Protein AF-A0A1R1Y1H6-F1 (afdb_monomer)

Radius of gyration: 22.5 Å; Cα contacts (8 Å, |Δi|>4): 89; chains: 1; bounding box: 41×52×64 Å

Secondary structure (DSSP, 8-state):
---TTHHHHHHHHHHHHHHHHHHHHHHHT--PEEEE--PPP------PPP--S-------GGGTTS--PPPHHHHHHHHHHHHHHHHHHH-HHHHHSS-S----EEEE--GGG-SSGGGS---SHHHHHHHHS--STTS---

Organism: NCBI:txid133412

Sequence (142 aa):
MYSPNSKSSQDRDIDTIVDRLLAVVSTLNCKPFIRYYSPPKFEIKTKKQQSKDKKPTVENEFTKHIPTTPSIAEKIAKAFNEKYSKYCISNPEFMNSASETNDDIILFLDRSADMISPLIHEFTYQAMVNDLLDLEQGKKYK

Mean predicted aligned error: 11.22 Å

Solvent-accessible surface area (backbone atoms only — not comparable to full-atom values): 9219 Å² total; per-residue (Å²): 142,80,62,94,58,52,65,66,49,50,55,51,51,45,53,54,52,37,55,53,52,49,53,51,38,62,72,69,62,58,66,54,48,83,43,54,57,73,78,83,78,84,75,81,78,73,85,73,79,90,71,87,90,71,92,75,89,68,79,53,77,78,60,74,75,56,79,88,66,79,46,70,18,45,52,47,47,50,55,33,50,56,53,49,52,50,50,51,71,76,35,58,66,68,68,71,69,43,64,97,80,65,78,46,70,44,76,31,69,56,69,85,82,58,75,56,74,87,72,56,91,48,90,48,70,71,53,35,48,66,71,77,39,74,55,57,92,83,74,41,80,131

Foldseek 3Di:
DDDVCPVVVLVVVLLVVLVVVLVVCVVVLADADEAEDDDDDDDPPDDDDDDPDDPDPPPPPVVVPRPPDGDPLVVSSVSNVVVNVVVCVVCVVSVVPHDPPRHHHDYRYDCVVDPDVVPDCDPDPVSVCVVVAPDDVNDDGD

Structure (mmCIF, N/CA/C/O backbone):
data_AF-A0A1R1Y1H6-F1
#
_entry.id   AF-A0A1R1Y1H6-F1
#
loop_
_atom_site.group_PDB
_atom_site.id
_atom_site.type_symbol
_atom_site.label_atom_id
_atom_site.label_alt_id
_atom_site.label_comp_id
_atom_site.label_asym_id
_atom_site.label_entity_id
_atom_site.label_seq_id
_atom_site.pdbx_PDB_ins_code
_atom_site.Cartn_x
_atom_site.Cartn_y
_atom_site.Cartn_z
_atom_site.occupancy
_atom_site.B_iso_or_equiv
_atom_site.auth_seq_id
_atom_site.auth_comp_id
_atom_site.auth_asym_id
_atom_site.auth_atom_id
_atom_site.pdbx_PDB_model_num
ATOM 1 N N . MET A 1 1 ? -1.161 24.937 -13.755 1.00 43.44 1 MET A N 1
ATOM 2 C CA . MET A 1 1 ? -0.673 23.800 -12.937 1.00 43.44 1 MET A CA 1
ATOM 3 C C . MET A 1 1 ? -1.256 23.736 -11.515 1.00 43.44 1 MET A C 1
ATOM 5 O O . MET A 1 1 ? -0.858 22.863 -10.762 1.00 43.44 1 MET A O 1
ATOM 9 N N . TYR A 1 2 ? -2.270 24.539 -11.161 1.00 52.88 2 TYR A N 1
ATOM 10 C CA . TYR A 1 2 ? -3.099 24.312 -9.968 1.00 52.88 2 TYR A CA 1
ATOM 11 C C . TYR A 1 2 ? -4.565 24.261 -10.402 1.00 52.88 2 TYR A C 1
ATOM 13 O O . TYR A 1 2 ? -5.140 25.287 -10.752 1.00 52.88 2 TYR A O 1
ATOM 21 N N . SER A 1 3 ? -5.139 23.057 -10.457 1.00 72.94 3 SER A N 1
ATOM 22 C CA . SER A 1 3 ? -6.587 22.888 -10.601 1.00 72.94 3 SER A CA 1
ATOM 23 C C . SER A 1 3 ? -7.222 23.005 -9.212 1.00 72.94 3 SER A C 1
ATOM 25 O O . SER A 1 3 ? -6.710 22.375 -8.283 1.00 72.94 3 SER A O 1
ATOM 27 N N . PRO A 1 4 ? -8.316 23.767 -9.038 1.00 77.81 4 PRO A N 1
ATOM 28 C CA . PRO A 1 4 ? -8.968 23.945 -7.737 1.00 77.81 4 PRO A CA 1
ATOM 29 C C . PRO A 1 4 ? -9.473 22.625 -7.128 1.00 77.81 4 PRO A C 1
ATOM 31 O O . PRO A 1 4 ? -9.597 22.520 -5.912 1.00 77.81 4 PRO A O 1
ATOM 34 N N . ASN A 1 5 ? -9.678 21.594 -7.956 1.00 80.81 5 ASN A N 1
ATOM 35 C CA . ASN A 1 5 ? -10.160 20.273 -7.543 1.00 80.81 5 ASN A CA 1
ATOM 36 C C . ASN A 1 5 ? -9.039 19.239 -7.323 1.00 80.81 5 ASN A C 1
ATOM 38 O O . ASN A 1 5 ? -9.318 18.051 -7.185 1.00 80.81 5 ASN A O 1
ATOM 42 N N . SER A 1 6 ? -7.766 19.644 -7.310 1.00 78.62 6 SER A N 1
ATOM 43 C CA . SER A 1 6 ? -6.656 18.690 -7.160 1.00 78.62 6 SER A CA 1
ATOM 44 C C . SER A 1 6 ? -6.699 17.942 -5.825 1.00 78.62 6 SER A C 1
ATOM 46 O O . SER A 1 6 ? -6.489 16.734 -5.801 1.00 78.62 6 SER A O 1
ATOM 48 N N . LYS A 1 7 ? -7.039 18.633 -4.730 1.00 79.06 7 LYS A N 1
ATOM 49 C CA . LYS A 1 7 ? -7.125 18.034 -3.388 1.00 79.06 7 LYS A CA 1
ATOM 50 C C . LYS A 1 7 ? -8.267 17.024 -3.277 1.00 79.06 7 LYS A C 1
ATOM 52 O O . LYS A 1 7 ? -8.042 15.904 -2.845 1.00 79.06 7 LYS A O 1
ATOM 57 N N . SER A 1 8 ? -9.460 17.386 -3.751 1.00 84.25 8 SER A N 1
ATOM 58 C CA . SER A 1 8 ? -10.617 16.482 -3.725 1.00 84.25 8 SER A CA 1
ATOM 59 C C . SER A 1 8 ? -10.438 15.273 -4.643 1.00 84.25 8 SER A C 1
ATOM 61 O O . SER A 1 8 ? -10.968 14.201 -4.363 1.00 84.25 8 SER A O 1
ATOM 63 N N . SER A 1 9 ? -9.684 15.411 -5.738 1.00 87.31 9 SER A N 1
ATOM 64 C CA . SER A 1 9 ? -9.286 14.258 -6.547 1.00 87.31 9 SER A CA 1
ATOM 65 C C . SER A 1 9 ? -8.352 13.333 -5.774 1.00 87.31 9 SER A C 1
ATOM 67 O O . SER A 1 9 ? -8.643 12.148 -5.679 1.00 87.31 9 SER A O 1
ATOM 69 N N . GLN A 1 10 ? -7.301 13.884 -5.160 1.00 86.62 10 GLN A N 1
ATOM 70 C CA . GLN A 1 10 ? -6.339 13.103 -4.381 1.00 86.62 10 GLN A CA 1
ATOM 71 C C . GLN A 1 10 ? -6.999 12.338 -3.233 1.00 86.62 10 GLN A C 1
ATOM 73 O O . GLN A 1 10 ? -6.684 11.171 -3.033 1.00 86.62 10 GLN A O 1
ATOM 78 N N . ASP A 1 11 ? -7.927 12.961 -2.506 1.00 90.12 11 ASP A N 1
ATOM 79 C CA . ASP A 1 11 ? -8.618 12.295 -1.399 1.00 90.12 11 ASP A CA 1
ATOM 80 C C . ASP A 1 11 ? -9.462 11.101 -1.898 1.00 90.12 11 ASP A C 1
ATOM 82 O O . ASP A 1 11 ? -9.418 10.025 -1.304 1.00 90.12 11 ASP A O 1
ATOM 86 N N . ARG A 1 12 ? -10.134 11.229 -3.055 1.00 92.69 12 ARG A N 1
ATOM 87 C CA . ARG A 1 12 ? -10.862 10.112 -3.696 1.00 92.69 12 ARG A CA 1
ATOM 88 C C . ARG A 1 12 ? -9.936 8.995 -4.180 1.00 92.69 12 ARG A C 1
ATOM 90 O O . ARG A 1 12 ? -10.280 7.815 -4.080 1.00 92.69 12 ARG A O 1
ATOM 97 N N . ASP A 1 13 ? -8.773 9.360 -4.710 1.00 94.31 13 ASP A N 1
ATOM 98 C CA . ASP A 1 13 ? -7.768 8.394 -5.153 1.00 94.31 13 ASP A CA 1
ATOM 99 C C . ASP A 1 13 ? -7.225 7.604 -3.953 1.00 94.31 13 ASP A C 1
ATOM 101 O O . ASP A 1 13 ? -7.132 6.377 -4.013 1.00 94.31 13 ASP A O 1
ATOM 105 N N . ILE A 1 14 ? -6.950 8.288 -2.835 1.00 95.31 14 ILE A N 1
ATOM 106 C CA . ILE A 1 14 ? -6.554 7.664 -1.565 1.00 95.31 14 ILE A CA 1
ATOM 107 C C . ILE A 1 14 ? -7.629 6.683 -1.101 1.00 95.31 14 ILE A C 1
ATOM 109 O O . ILE A 1 14 ? -7.305 5.532 -0.814 1.00 95.31 14 ILE A O 1
ATOM 113 N N . ASP A 1 15 ? -8.899 7.090 -1.083 1.00 96.06 15 ASP A N 1
ATOM 114 C CA . ASP A 1 15 ? -9.996 6.214 -0.665 1.00 96.06 15 ASP A CA 1
ATOM 115 C C . ASP A 1 15 ? -10.079 4.938 -1.508 1.00 96.06 15 ASP A C 1
ATOM 117 O O . ASP A 1 15 ? -10.223 3.846 -0.952 1.00 96.06 15 ASP A O 1
ATOM 121 N N . THR A 1 16 ? -9.925 5.075 -2.827 1.00 96.94 16 THR A N 1
ATOM 122 C CA . THR A 1 16 ? -9.953 3.953 -3.776 1.00 96.94 16 THR A CA 1
ATOM 123 C C . THR A 1 16 ? -8.767 3.010 -3.569 1.00 96.94 16 THR A C 1
ATOM 125 O O . THR A 1 16 ? -8.916 1.789 -3.643 1.00 96.94 16 THR A O 1
ATOM 128 N N . ILE A 1 17 ? -7.574 3.554 -3.306 1.00 96.88 17 ILE A N 1
ATOM 129 C CA . ILE A 1 17 ? -6.378 2.764 -2.982 1.00 96.88 17 ILE A CA 1
ATOM 130 C C . ILE A 1 17 ? -6.606 1.983 -1.688 1.00 96.88 17 ILE A C 1
ATOM 132 O O . ILE A 1 17 ? -6.324 0.787 -1.640 1.00 96.88 17 ILE A O 1
ATOM 136 N N . VAL A 1 18 ? -7.151 2.635 -0.660 1.00 97.69 18 VAL A N 1
ATOM 137 C CA . VAL A 1 18 ? -7.425 1.999 0.629 1.00 97.69 18 VAL A CA 1
ATOM 138 C C . VAL A 1 18 ? -8.415 0.844 0.482 1.00 97.69 18 VAL A C 1
ATOM 140 O O . VAL A 1 18 ? -8.170 -0.216 1.051 1.00 97.69 18 VAL A O 1
ATOM 143 N N . ASP A 1 19 ? -9.485 1.000 -0.303 1.00 97.44 19 ASP A N 1
ATOM 144 C CA . ASP A 1 19 ? -10.465 -0.077 -0.515 1.00 97.44 19 ASP A CA 1
ATOM 145 C C . ASP A 1 19 ? -9.830 -1.306 -1.182 1.00 97.44 19 ASP A C 1
ATOM 147 O O . ASP A 1 19 ? -10.108 -2.445 -0.802 1.00 97.44 19 ASP A O 1
ATOM 151 N N . ARG A 1 20 ? -8.911 -1.089 -2.131 1.00 97.50 20 ARG A N 1
ATOM 152 C CA . ARG A 1 20 ? -8.156 -2.175 -2.778 1.00 97.50 20 ARG A CA 1
ATOM 153 C C . ARG A 1 20 ? -7.208 -2.872 -1.807 1.00 97.50 20 ARG A C 1
ATOM 155 O O . ARG A 1 20 ? -7.118 -4.095 -1.823 1.00 97.50 20 ARG A O 1
ATOM 162 N N . LEU A 1 21 ? -6.511 -2.112 -0.964 1.00 96.50 21 LEU A N 1
ATOM 163 C CA . LEU A 1 21 ? -5.621 -2.677 0.052 1.00 96.50 21 LEU A CA 1
ATOM 164 C C . LEU A 1 21 ? -6.402 -3.473 1.097 1.00 96.50 21 LEU A C 1
ATOM 166 O O . LEU A 1 21 ? -5.977 -4.563 1.474 1.00 96.50 21 LEU A O 1
ATOM 170 N N . LEU A 1 22 ? -7.562 -2.964 1.523 1.00 95.50 22 LEU A N 1
ATOM 171 C CA . LEU A 1 22 ? -8.447 -3.674 2.437 1.00 95.50 22 LEU A CA 1
ATOM 172 C C . LEU A 1 22 ? -8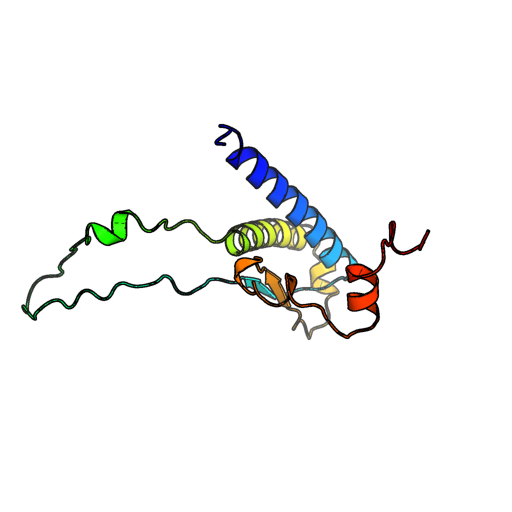.899 -5.001 1.824 1.00 95.50 22 LEU A C 1
ATOM 174 O O . LEU A 1 22 ? -8.804 -6.019 2.493 1.00 95.50 22 LEU A O 1
ATOM 178 N N . ALA A 1 23 ? -9.275 -5.021 0.541 1.00 95.88 23 ALA A N 1
ATOM 179 C CA . ALA A 1 23 ? -9.642 -6.257 -0.148 1.00 95.88 23 ALA A CA 1
ATOM 180 C C . ALA A 1 23 ? -8.516 -7.309 -0.132 1.00 95.88 23 ALA A C 1
ATOM 182 O O . ALA A 1 23 ? -8.788 -8.491 0.085 1.00 95.88 23 ALA A O 1
ATOM 183 N N . VAL A 1 24 ? -7.254 -6.898 -0.311 1.00 94.62 24 VAL A N 1
ATOM 184 C CA . VAL A 1 24 ? -6.096 -7.805 -0.211 1.00 94.62 24 VAL A CA 1
ATOM 185 C C . VAL A 1 24 ? -5.957 -8.356 1.208 1.00 94.62 24 VAL A C 1
ATOM 187 O O . VAL A 1 24 ? -5.859 -9.568 1.377 1.00 94.62 24 VAL A O 1
ATOM 190 N N .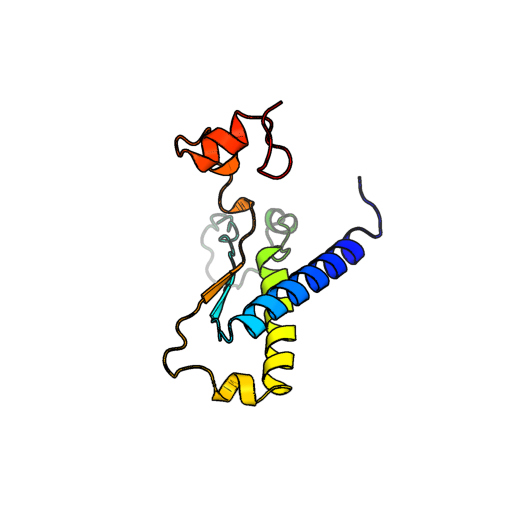 VAL A 1 25 ? -6.004 -7.492 2.224 1.00 91.94 25 VAL A N 1
ATOM 191 C CA . VAL A 1 25 ? -5.879 -7.887 3.639 1.00 91.94 25 VAL A CA 1
ATOM 192 C C . VAL A 1 25 ? -7.014 -8.822 4.064 1.00 91.94 25 VAL A C 1
ATOM 194 O O . VAL A 1 25 ? -6.768 -9.852 4.689 1.00 91.94 25 VAL A O 1
ATOM 197 N N . SER A 1 26 ? -8.246 -8.522 3.653 1.00 90.06 26 SER A N 1
ATOM 198 C CA . SER A 1 26 ? -9.411 -9.374 3.887 1.00 90.06 26 SER A CA 1
ATOM 199 C C . SER A 1 26 ? -9.271 -10.740 3.210 1.00 90.06 26 SER A C 1
ATOM 201 O O . SER A 1 26 ? -9.626 -11.749 3.808 1.00 90.06 26 SER A O 1
ATOM 203 N N . THR A 1 27 ? -8.728 -10.790 1.989 1.00 91.38 27 THR A N 1
ATOM 204 C CA . THR A 1 27 ? -8.547 -12.047 1.236 1.00 91.38 27 THR A CA 1
ATOM 205 C C . THR A 1 27 ? -7.450 -12.923 1.833 1.00 91.38 27 THR A C 1
ATOM 207 O O . THR A 1 27 ? -7.600 -14.139 1.899 1.00 91.38 27 THR A O 1
ATOM 210 N N . LEU A 1 28 ? -6.347 -12.314 2.272 1.00 89.50 28 LEU A N 1
ATOM 211 C CA . LEU A 1 28 ? -5.237 -13.024 2.910 1.00 89.50 28 LEU A CA 1
ATOM 212 C C . LEU A 1 28 ? -5.546 -13.434 4.357 1.00 89.50 28 LEU A C 1
ATOM 214 O O . LEU A 1 28 ? -4.751 -14.151 4.956 1.00 89.50 28 LEU A O 1
ATOM 218 N N . ASN A 1 29 ? -6.680 -12.986 4.906 1.00 88.00 29 ASN A N 1
ATOM 219 C CA . ASN A 1 29 ? -7.070 -13.171 6.300 1.00 88.00 29 ASN A CA 1
ATOM 220 C C . ASN A 1 29 ? -5.953 -12.790 7.289 1.00 88.00 29 ASN A C 1
ATOM 222 O O . ASN A 1 29 ? -5.700 -13.500 8.262 1.00 88.00 29 ASN A O 1
ATOM 226 N N . CYS A 1 30 ? -5.248 -11.691 7.004 1.00 85.62 30 CYS A N 1
ATOM 227 C CA . CYS A 1 30 ? -4.117 -11.232 7.803 1.00 85.62 30 CYS A CA 1
ATOM 228 C C . CYS A 1 30 ? -4.499 -10.037 8.679 1.00 85.62 30 CYS A C 1
ATOM 230 O O . CYS A 1 30 ? -5.317 -9.200 8.292 1.00 85.62 30 CYS A O 1
ATOM 232 N N . LYS A 1 31 ? -3.875 -9.923 9.858 1.00 87.75 31 LYS A N 1
ATOM 233 C CA . LYS A 1 31 ? -4.110 -8.821 10.802 1.00 87.75 31 LYS A CA 1
ATOM 234 C C . LYS A 1 31 ? -2.841 -7.984 10.982 1.00 87.75 31 LYS A C 1
ATOM 236 O O . LYS A 1 31 ? -2.155 -8.121 11.995 1.00 87.75 31 LYS A O 1
ATOM 241 N N . PRO A 1 32 ? -2.513 -7.104 10.023 1.00 90.88 32 PRO A N 1
ATOM 242 C CA . PRO A 1 32 ? -1.226 -6.436 10.031 1.00 90.88 32 PRO A CA 1
ATOM 243 C C . PRO A 1 32 ? -1.170 -5.248 10.999 1.00 90.88 32 PRO A C 1
ATOM 245 O O . PRO A 1 32 ? -2.106 -4.452 11.111 1.00 90.88 32 PRO A O 1
ATOM 248 N N . PHE A 1 33 ? -0.010 -5.053 11.623 1.00 92.44 33 PHE A N 1
ATOM 249 C CA . PHE A 1 33 ? 0.363 -3.805 12.275 1.00 92.44 33 PHE A CA 1
ATOM 250 C C . PHE A 1 33 ? 0.643 -2.723 11.233 1.00 92.44 33 PHE A C 1
ATOM 252 O O . PHE A 1 33 ? 1.479 -2.886 10.343 1.00 92.44 33 PHE A O 1
ATOM 259 N N . ILE A 1 34 ? -0.029 -1.584 11.375 1.00 95.12 34 ILE A N 1
ATOM 260 C CA . ILE A 1 34 ? 0.063 -0.475 10.426 1.00 95.12 34 ILE A CA 1
ATOM 261 C C . ILE A 1 34 ? 1.247 0.422 10.790 1.00 95.12 34 ILE A C 1
ATOM 263 O O . ILE A 1 34 ? 1.308 0.983 11.885 1.00 95.12 34 ILE A O 1
ATOM 267 N N . ARG A 1 35 ? 2.187 0.586 9.855 1.00 94.38 35 ARG A N 1
ATOM 268 C CA . ARG A 1 35 ? 3.339 1.492 9.971 1.00 94.38 35 ARG A CA 1
ATOM 269 C C . ARG A 1 35 ? 3.435 2.380 8.738 1.00 94.38 35 ARG A C 1
ATOM 271 O O . ARG A 1 35 ? 3.024 1.983 7.654 1.00 94.38 35 ARG A O 1
ATOM 278 N N . TYR A 1 36 ? 4.000 3.574 8.881 1.00 94.75 36 TYR A N 1
ATOM 279 C CA . TYR A 1 36 ? 4.202 4.488 7.758 1.00 94.75 36 TYR A CA 1
ATOM 280 C C . TYR A 1 36 ? 5.537 5.222 7.856 1.00 94.75 36 TYR A C 1
ATOM 282 O O . TYR A 1 36 ? 6.054 5.463 8.949 1.00 94.75 36 TYR A O 1
ATOM 290 N N . TYR A 1 37 ? 6.090 5.587 6.702 1.00 91.81 37 TYR A N 1
ATOM 291 C CA . TYR A 1 37 ? 7.296 6.401 6.621 1.00 91.81 37 TYR A CA 1
ATOM 292 C C . TYR A 1 37 ? 7.008 7.857 6.999 1.00 91.81 37 TYR A C 1
ATOM 294 O O . TYR A 1 37 ? 6.123 8.508 6.440 1.00 91.81 37 TYR A O 1
ATOM 302 N N . SER A 1 38 ? 7.778 8.368 7.959 1.00 88.25 38 SER A N 1
ATOM 303 C CA . SER A 1 38 ? 7.737 9.760 8.402 1.00 88.25 38 SER A CA 1
ATOM 304 C C . SER A 1 38 ? 9.170 10.262 8.574 1.00 88.25 38 SER A C 1
ATOM 306 O O . SER A 1 38 ? 9.780 9.988 9.612 1.00 88.25 38 SER A O 1
ATOM 308 N N . PRO A 1 39 ? 9.733 10.983 7.590 1.00 81.81 39 PRO A N 1
ATOM 309 C CA . PRO A 1 39 ? 11.085 11.506 7.709 1.00 81.81 39 PRO A CA 1
ATOM 310 C C . PRO A 1 39 ? 11.171 12.518 8.866 1.00 81.81 39 PRO A C 1
ATOM 312 O O . PRO A 1 39 ? 10.191 13.222 9.148 1.00 81.81 39 PRO A O 1
ATOM 315 N N . PRO A 1 40 ? 12.322 12.612 9.559 1.00 76.56 40 PRO A N 1
ATOM 316 C CA . PRO A 1 40 ? 12.509 13.599 10.611 1.00 76.56 40 PRO A CA 1
ATOM 317 C C . PRO A 1 40 ? 12.352 15.001 10.020 1.00 76.56 40 PRO A C 1
ATOM 319 O O . PRO A 1 40 ? 13.014 15.368 9.048 1.00 76.56 40 PRO A O 1
ATOM 322 N N . LYS A 1 41 ? 11.456 15.796 10.609 1.00 72.88 41 LYS A N 1
ATOM 323 C CA . LYS A 1 41 ? 11.283 17.198 10.223 1.00 72.88 41 LYS A CA 1
ATOM 324 C C . LYS A 1 41 ? 12.580 17.928 10.568 1.00 72.88 41 LYS A C 1
ATOM 326 O O . LYS A 1 41 ? 13.041 17.850 11.703 1.00 72.88 41 LYS A O 1
ATOM 331 N N . PHE A 1 42 ? 13.194 18.587 9.588 1.00 64.44 42 PHE A N 1
ATOM 332 C CA . PHE A 1 42 ? 14.460 19.287 9.789 1.00 64.44 42 PHE A CA 1
ATOM 333 C C . PHE A 1 42 ? 14.268 20.430 10.796 1.00 64.44 42 PHE A C 1
ATOM 335 O O . PHE A 1 42 ? 13.689 21.468 10.478 1.00 64.44 42 PHE A O 1
ATOM 342 N N . GLU A 1 43 ? 14.729 20.237 12.031 1.00 63.47 43 GLU A N 1
ATOM 343 C CA . GLU A 1 43 ? 14.728 21.284 13.049 1.00 63.47 43 GLU A CA 1
ATOM 344 C C . GLU A 1 43 ? 15.955 22.178 12.852 1.00 63.47 43 GLU A C 1
ATOM 346 O O . GLU A 1 43 ? 17.082 21.812 13.195 1.00 63.47 43 GLU A O 1
ATOM 351 N N . ILE A 1 44 ? 15.749 23.384 12.316 1.00 66.62 44 ILE A N 1
ATOM 352 C CA . ILE A 1 44 ? 16.804 24.400 12.268 1.00 66.62 44 ILE A CA 1
ATOM 353 C C . ILE A 1 44 ? 17.076 24.860 13.706 1.00 66.62 44 ILE A C 1
ATOM 355 O O . ILE A 1 44 ? 16.387 25.728 14.245 1.00 66.62 44 ILE A O 1
ATOM 359 N N . LYS A 1 45 ? 18.100 24.288 14.349 1.00 60.81 45 LYS A N 1
ATOM 360 C CA . LYS A 1 45 ? 18.594 24.762 15.648 1.00 60.81 45 LYS A CA 1
ATOM 361 C C . LYS A 1 45 ? 19.304 26.104 15.464 1.00 60.81 45 LYS A C 1
ATOM 363 O O . LYS A 1 45 ? 20.523 26.164 15.320 1.00 60.81 45 LYS A O 1
ATOM 368 N N . THR A 1 46 ? 18.561 27.207 15.496 1.00 59.41 46 THR A N 1
ATOM 369 C CA . THR A 1 46 ? 19.163 28.534 15.683 1.00 59.41 46 THR A CA 1
ATOM 370 C C . THR A 1 46 ? 19.803 28.587 17.072 1.00 59.41 46 THR A C 1
ATOM 372 O O . THR A 1 46 ? 19.106 28.419 18.075 1.00 59.41 46 THR A O 1
ATOM 375 N N . LYS A 1 47 ? 21.122 28.805 17.151 1.00 49.91 47 LYS A N 1
ATOM 376 C CA . LYS A 1 47 ? 21.840 29.009 18.420 1.00 49.91 47 LYS A CA 1
ATOM 377 C C . LYS A 1 47 ? 21.259 30.237 19.139 1.00 49.91 47 LYS A C 1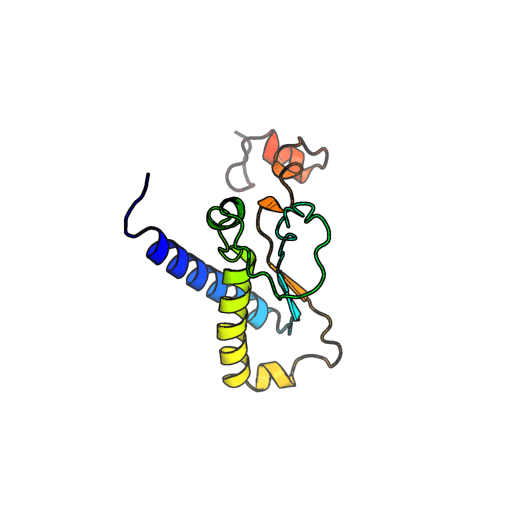
ATOM 379 O O . LYS A 1 47 ? 21.570 31.364 18.770 1.00 49.91 47 LYS A O 1
ATOM 384 N N . LYS A 1 48 ? 20.431 30.035 20.170 1.00 52.41 48 LYS A N 1
ATOM 385 C CA . LYS A 1 48 ? 20.076 31.098 21.122 1.00 52.41 48 LYS A CA 1
ATOM 386 C C . LYS A 1 48 ? 21.262 31.297 22.070 1.00 52.41 48 LYS A C 1
ATOM 388 O O . LYS A 1 48 ? 21.657 30.357 22.759 1.00 52.41 48 LYS A O 1
ATOM 393 N N . GLN A 1 49 ? 21.843 32.496 22.088 1.00 50.78 49 GLN A N 1
ATOM 394 C CA . GLN A 1 49 ? 22.713 32.919 23.186 1.00 50.78 49 GLN A CA 1
ATOM 395 C C . GLN A 1 49 ? 21.903 32.873 24.489 1.00 50.78 49 GLN A C 1
ATOM 397 O O . GLN A 1 49 ? 20.714 33.189 24.508 1.00 50.78 49 GLN A O 1
ATOM 402 N N . GLN A 1 50 ? 22.532 32.382 25.553 1.00 45.88 50 GLN A N 1
ATOM 403 C CA . GLN A 1 50 ? 21.890 32.116 26.834 1.00 45.88 50 GLN A CA 1
ATOM 404 C C . GLN A 1 50 ? 21.389 33.417 27.473 1.00 45.88 50 GLN A C 1
ATOM 406 O O . GLN A 1 50 ? 22.174 34.288 27.835 1.00 45.88 50 GLN A O 1
ATOM 411 N N . SER A 1 51 ? 20.082 33.510 27.690 1.00 43.28 51 SER A N 1
ATOM 412 C CA . SER A 1 51 ? 19.501 34.382 28.710 1.00 43.28 51 SER A CA 1
ATOM 413 C C . SER A 1 51 ? 18.542 33.520 29.515 1.00 43.28 51 SER A C 1
ATOM 415 O O . SER A 1 51 ? 17.560 33.004 28.982 1.00 43.28 51 SER A O 1
ATOM 417 N N . LYS A 1 52 ? 18.901 33.275 30.776 1.00 47.12 52 LYS A N 1
ATOM 418 C CA . LYS A 1 52 ? 18.039 32.611 31.753 1.00 47.12 52 LYS A CA 1
ATOM 419 C C . LYS A 1 52 ? 16.787 33.478 31.952 1.00 47.12 52 LYS A C 1
ATOM 421 O O . LYS A 1 52 ? 16.878 34.699 31.917 1.00 47.12 52 LYS A O 1
ATOM 426 N N . ASP A 1 53 ? 15.651 32.815 32.137 1.00 48.16 53 ASP A N 1
ATOM 427 C CA . ASP A 1 53 ? 14.346 33.382 32.505 1.00 48.16 53 ASP A CA 1
ATOM 428 C C . ASP A 1 53 ? 13.525 34.071 31.402 1.00 48.16 53 ASP A C 1
ATOM 430 O O . ASP A 1 53 ? 13.451 35.291 31.287 1.00 48.16 53 ASP A O 1
ATOM 434 N N . LYS A 1 54 ? 12.830 33.229 30.624 1.00 41.72 54 LYS A N 1
ATOM 435 C CA . LYS A 1 54 ? 11.421 33.328 30.167 1.00 41.72 54 LYS A CA 1
ATOM 436 C C . LYS A 1 54 ? 11.244 32.329 29.026 1.00 41.72 54 LYS A C 1
ATOM 438 O O . LYS A 1 54 ? 12.088 32.283 28.140 1.00 41.72 54 LYS A O 1
ATOM 443 N N . LYS A 1 55 ? 10.167 31.527 29.022 1.00 46.88 55 LYS A N 1
ATOM 444 C CA . LYS A 1 55 ? 9.784 30.701 27.856 1.00 46.88 55 LYS A CA 1
ATOM 445 C C . LYS A 1 55 ? 9.736 31.613 26.622 1.00 46.88 55 LYS A C 1
ATOM 447 O O . LYS A 1 55 ? 8.832 32.445 26.556 1.00 46.88 55 LYS A O 1
ATOM 452 N N . PRO A 1 56 ? 10.653 31.487 25.649 1.00 41.84 56 PRO A N 1
ATOM 453 C CA . PRO A 1 56 ? 10.599 32.308 24.463 1.00 41.84 56 PRO A CA 1
ATOM 454 C C . PRO A 1 56 ? 9.895 31.479 23.394 1.00 41.84 56 PRO A C 1
ATOM 456 O O . PRO A 1 56 ? 10.540 30.670 22.716 1.00 41.84 56 PRO A O 1
ATOM 459 N N . THR A 1 57 ? 8.587 31.695 23.236 1.00 51.56 57 THR A N 1
ATOM 460 C CA . THR A 1 57 ? 7.896 31.486 21.956 1.00 51.56 57 THR A CA 1
ATOM 461 C C . THR A 1 57 ? 8.510 32.474 20.969 1.00 51.56 57 THR A C 1
ATOM 463 O O . THR A 1 57 ? 8.011 33.570 20.757 1.00 51.56 57 THR A O 1
ATOM 466 N N . VAL A 1 58 ? 9.690 32.135 20.456 1.00 51.88 58 VAL A N 1
ATOM 467 C CA . VAL A 1 58 ? 10.296 32.831 19.325 1.00 51.88 58 VAL A CA 1
ATOM 468 C C . VAL A 1 58 ? 9.977 31.941 18.144 1.00 51.88 58 VAL A C 1
ATOM 470 O O . VAL A 1 58 ? 10.691 30.978 17.866 1.00 51.88 58 VAL A O 1
ATOM 473 N N . GLU A 1 59 ? 8.824 32.207 17.539 1.00 51.81 59 GLU A N 1
ATOM 474 C CA . GLU A 1 59 ? 8.501 31.734 16.201 1.00 51.81 59 GLU A CA 1
ATOM 475 C C . GLU A 1 59 ? 9.522 32.369 15.257 1.00 51.81 59 GLU A C 1
ATOM 477 O O . GLU A 1 59 ? 9.384 33.520 14.851 1.00 51.81 59 GLU A O 1
ATOM 482 N N . ASN A 1 60 ? 10.605 31.647 14.972 1.00 53.34 60 ASN A N 1
ATOM 483 C CA . ASN A 1 60 ? 11.563 32.066 13.961 1.00 53.34 60 ASN A CA 1
ATOM 484 C C . ASN A 1 60 ? 10.801 32.199 12.631 1.00 53.34 60 ASN A C 1
ATOM 486 O O . ASN A 1 60 ? 10.199 31.232 12.171 1.00 53.34 60 ASN A O 1
ATOM 490 N N . GLU A 1 61 ? 10.835 33.365 11.985 1.00 56.12 61 GLU A N 1
ATOM 491 C CA . GLU A 1 61 ? 10.145 33.616 10.703 1.00 56.12 61 GLU A CA 1
ATOM 492 C C . GLU A 1 61 ? 10.521 32.596 9.610 1.00 56.12 61 GLU A C 1
ATOM 494 O O . GLU A 1 61 ? 9.724 32.292 8.727 1.00 56.12 61 GLU A O 1
ATOM 499 N N . PHE A 1 62 ? 11.692 31.965 9.741 1.00 52.38 62 PHE A N 1
ATOM 500 C CA . PHE A 1 62 ? 12.161 30.871 8.891 1.00 52.38 62 PHE A CA 1
ATOM 501 C C . PHE A 1 62 ? 11.354 29.564 9.019 1.00 52.38 62 PHE A C 1
ATOM 503 O O . PHE A 1 62 ? 11.285 28.801 8.058 1.00 52.38 62 PHE A O 1
ATOM 510 N N . THR A 1 63 ? 10.721 29.281 10.166 1.00 53.53 63 THR A N 1
ATOM 511 C CA . THR A 1 63 ? 9.905 28.064 10.343 1.00 53.53 63 THR A CA 1
ATOM 512 C C . THR A 1 63 ? 8.460 28.237 9.875 1.00 53.53 63 THR A C 1
ATOM 514 O O . THR A 1 63 ? 7.768 27.235 9.721 1.00 53.53 63 THR A O 1
ATOM 517 N N . LYS A 1 64 ? 7.995 29.467 9.589 1.00 55.62 64 LYS A N 1
ATOM 518 C CA . LYS A 1 64 ? 6.642 29.715 9.040 1.00 55.62 64 LYS A CA 1
ATOM 519 C C . LYS A 1 64 ? 6.459 29.165 7.622 1.00 55.62 64 LYS A C 1
ATOM 521 O O . LYS A 1 64 ? 5.339 28.842 7.240 1.00 55.62 64 LYS A O 1
ATOM 526 N N . HIS A 1 65 ? 7.545 29.038 6.859 1.00 56.84 65 HIS A N 1
ATOM 527 C CA . HIS A 1 65 ? 7.515 28.559 5.473 1.00 56.84 65 HIS A CA 1
ATOM 528 C C . HIS A 1 65 ? 7.806 27.065 5.318 1.00 56.84 65 HIS A C 1
ATOM 530 O O . HIS A 1 65 ? 7.804 26.574 4.193 1.00 56.84 65 HIS A O 1
ATOM 536 N N . ILE A 1 66 ? 8.039 26.331 6.411 1.00 59.88 66 ILE A N 1
ATOM 537 C CA . ILE A 1 66 ? 8.200 24.878 6.344 1.00 59.88 66 ILE A CA 1
ATOM 538 C C . ILE A 1 66 ? 6.790 24.274 6.323 1.00 59.88 66 ILE A C 1
ATOM 540 O O . ILE A 1 66 ? 6.080 24.367 7.326 1.00 59.88 66 ILE A O 1
ATOM 544 N N . PRO A 1 67 ? 6.335 23.680 5.205 1.00 57.12 67 PRO A N 1
ATOM 545 C CA . PRO A 1 67 ? 5.007 23.095 5.151 1.00 57.12 67 PRO A CA 1
ATOM 546 C C . PRO A 1 67 ? 4.921 21.907 6.118 1.00 57.12 67 PRO A C 1
ATOM 548 O O . PRO A 1 67 ? 5.496 20.848 5.887 1.00 57.12 67 PRO A O 1
ATOM 551 N N . THR A 1 68 ? 4.149 22.062 7.197 1.00 62.72 68 THR A N 1
ATOM 552 C CA . THR A 1 68 ? 3.791 20.980 8.135 1.00 62.72 68 THR A CA 1
ATOM 553 C C . THR A 1 68 ? 2.692 20.084 7.549 1.00 62.72 68 THR A C 1
ATOM 555 O O . THR A 1 68 ? 1.743 19.709 8.233 1.00 62.72 68 THR A O 1
ATOM 558 N N . THR A 1 69 ? 2.745 19.780 6.254 1.00 62.78 69 THR A N 1
ATOM 559 C CA . THR A 1 69 ? 1.777 18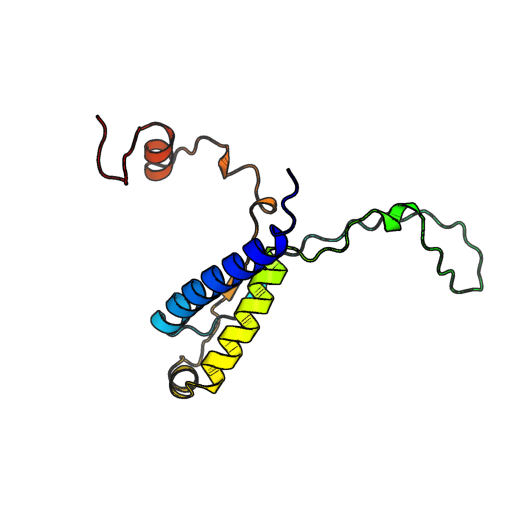.866 5.643 1.00 62.78 69 THR A CA 1
ATOM 560 C C . THR A 1 69 ? 2.155 17.427 5.989 1.00 62.78 69 THR A C 1
ATOM 562 O O . THR A 1 69 ? 3.329 17.081 5.838 1.00 62.78 69 THR A O 1
ATOM 565 N N . PRO A 1 70 ? 1.208 16.583 6.444 1.00 70.50 70 PRO A N 1
ATOM 566 C CA . PRO A 1 70 ? 1.491 15.170 6.682 1.00 70.50 70 PRO A CA 1
ATOM 567 C C . PRO A 1 70 ? 1.935 14.500 5.379 1.00 70.50 70 PRO A C 1
ATOM 569 O O . PRO A 1 70 ? 1.443 14.859 4.300 1.00 70.50 70 PRO A O 1
ATOM 572 N N . SER A 1 71 ? 2.854 13.536 5.486 1.00 83.75 71 SER A N 1
ATOM 573 C CA . SER A 1 71 ? 3.304 12.752 4.331 1.00 83.75 71 SER A CA 1
ATOM 574 C C . SER A 1 71 ? 2.108 12.051 3.677 1.00 83.75 71 SER A C 1
ATOM 576 O O . SER A 1 71 ? 1.142 11.683 4.349 1.00 83.75 71 SER A O 1
ATOM 578 N N . ILE A 1 72 ? 2.159 11.841 2.362 1.00 89.56 72 ILE A N 1
ATOM 579 C CA . ILE A 1 72 ? 1.136 11.058 1.658 1.00 89.56 72 ILE A CA 1
ATOM 580 C C . ILE A 1 72 ? 1.009 9.647 2.252 1.00 89.56 72 ILE A C 1
ATOM 582 O O . ILE A 1 72 ? -0.105 9.156 2.421 1.00 89.56 72 ILE A O 1
ATOM 586 N N . ALA A 1 73 ? 2.130 9.048 2.667 1.00 92.56 73 ALA A N 1
ATOM 587 C CA . ALA A 1 73 ? 2.156 7.752 3.339 1.00 92.56 73 ALA A CA 1
ATOM 588 C C . ALA A 1 73 ? 1.374 7.780 4.663 1.00 92.56 73 ALA A C 1
ATOM 590 O O . ALA A 1 73 ? 0.589 6.877 4.939 1.00 92.56 73 ALA A O 1
ATOM 591 N N . GLU A 1 74 ? 1.525 8.852 5.448 1.00 92.56 74 GLU A N 1
ATOM 592 C CA . GLU A 1 74 ? 0.776 9.056 6.692 1.00 92.56 74 GLU A CA 1
ATOM 593 C C . GLU A 1 74 ? -0.731 9.188 6.428 1.00 92.56 74 GLU A C 1
ATOM 595 O O . GLU A 1 74 ? -1.538 8.595 7.145 1.00 92.56 74 GLU A O 1
ATOM 600 N N . LYS A 1 75 ? -1.125 9.940 5.391 1.00 92.94 75 LYS A N 1
ATOM 601 C CA . LYS A 1 75 ? -2.541 10.110 5.027 1.00 92.94 75 LYS A CA 1
ATOM 602 C C . LYS A 1 75 ? -3.196 8.783 4.652 1.00 92.94 75 LYS A C 1
ATOM 604 O O . LYS A 1 75 ? -4.260 8.467 5.178 1.00 92.94 75 LYS A O 1
ATOM 609 N N . ILE A 1 76 ? -2.550 8.005 3.780 1.00 95.94 76 ILE A N 1
ATOM 610 C CA . ILE A 1 76 ? -3.065 6.700 3.345 1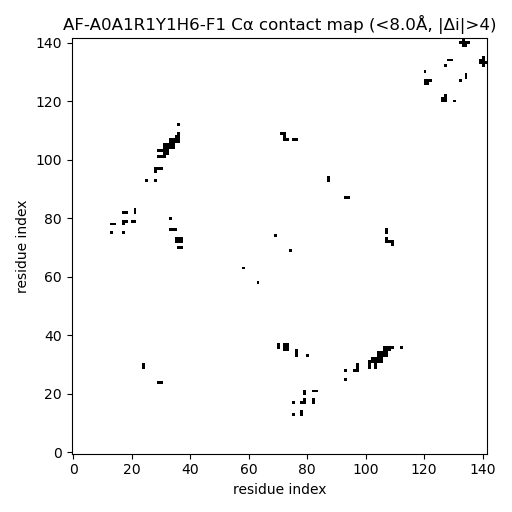.00 95.94 76 ILE A CA 1
ATOM 611 C C . ILE A 1 76 ? -3.139 5.740 4.536 1.00 95.94 76 ILE A C 1
ATOM 613 O O . ILE A 1 76 ? -4.158 5.080 4.715 1.00 95.94 76 ILE A O 1
ATOM 617 N N . ALA A 1 77 ? -2.110 5.698 5.389 1.00 96.38 77 ALA A N 1
ATOM 618 C CA . ALA A 1 77 ? -2.091 4.822 6.559 1.00 96.38 77 ALA A CA 1
ATOM 619 C C . ALA A 1 77 ? -3.227 5.131 7.546 1.00 96.38 77 ALA A C 1
ATOM 621 O O . ALA A 1 77 ? -3.866 4.212 8.058 1.00 96.38 77 ALA A O 1
ATOM 622 N N . LYS A 1 78 ? -3.515 6.417 7.790 1.00 95.50 78 LYS A N 1
ATOM 623 C CA . LYS A 1 78 ? -4.641 6.843 8.636 1.00 95.50 78 LYS A CA 1
ATOM 624 C C . LYS A 1 78 ? -5.986 6.443 8.033 1.00 95.50 78 LYS A C 1
ATOM 626 O O . LYS A 1 78 ? -6.779 5.803 8.718 1.00 95.50 78 LYS A O 1
ATOM 631 N N . ALA A 1 79 ? -6.201 6.739 6.750 1.00 96.62 79 ALA A N 1
ATOM 632 C CA . ALA A 1 79 ? -7.425 6.365 6.042 1.00 96.62 79 ALA A CA 1
ATOM 633 C C . ALA A 1 79 ? -7.634 4.838 6.019 1.00 96.62 79 ALA A C 1
ATOM 635 O O . ALA A 1 79 ? -8.742 4.350 6.256 1.00 96.62 79 ALA A O 1
ATOM 636 N N . PHE A 1 80 ? -6.557 4.073 5.815 1.00 97.50 80 PHE A N 1
ATOM 637 C CA . PHE A 1 80 ? -6.576 2.617 5.905 1.00 97.50 80 PHE A CA 1
ATOM 638 C C . PHE A 1 80 ? -6.945 2.135 7.300 1.00 97.50 80 PHE A C 1
ATOM 640 O O . PHE A 1 80 ? -7.862 1.330 7.425 1.00 97.50 80 PHE A O 1
ATOM 647 N N . ASN A 1 81 ? -6.307 2.658 8.349 1.00 96.19 81 ASN A N 1
ATOM 648 C CA . ASN A 1 81 ? -6.615 2.274 9.723 1.00 96.19 81 ASN A CA 1
ATOM 649 C C . ASN A 1 81 ? -8.092 2.508 10.078 1.00 96.19 81 ASN A C 1
ATOM 651 O O . ASN A 1 81 ? -8.715 1.667 10.726 1.00 96.19 81 ASN A O 1
ATOM 655 N N . GLU A 1 82 ? -8.672 3.622 9.630 1.00 96.75 82 GLU A N 1
ATOM 656 C CA . GLU A 1 82 ? -10.086 3.930 9.852 1.00 96.75 82 GLU A CA 1
ATOM 657 C C . GLU A 1 82 ? -11.023 2.933 9.156 1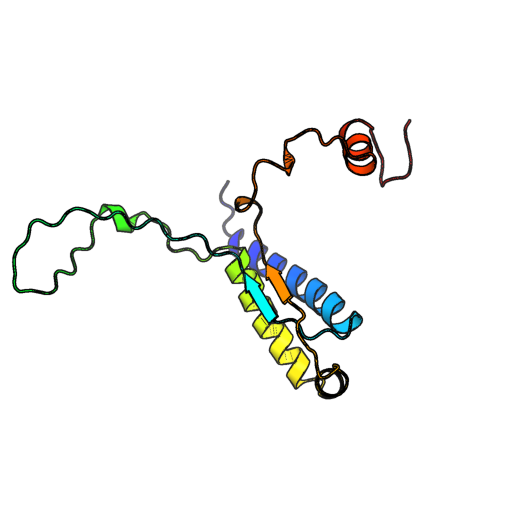.00 96.75 82 GLU A C 1
ATOM 659 O O . GLU A 1 82 ? -11.948 2.419 9.791 1.00 96.75 82 GLU A O 1
ATOM 664 N N . LYS A 1 83 ? -10.799 2.634 7.867 1.00 96.25 83 LYS A N 1
ATOM 665 C CA . LYS A 1 83 ? -11.623 1.659 7.127 1.00 96.25 83 LYS A CA 1
ATOM 666 C C . LYS A 1 83 ? -11.411 0.231 7.635 1.00 96.25 83 LYS A C 1
ATOM 668 O O . LYS A 1 83 ? -12.380 -0.501 7.816 1.00 96.25 83 LYS A O 1
ATOM 673 N N . TYR A 1 84 ? -10.171 -0.132 7.941 1.00 94.94 84 TYR A N 1
ATOM 674 C CA . TYR A 1 84 ? -9.808 -1.426 8.506 1.00 94.94 84 TYR A CA 1
ATOM 675 C C . TYR A 1 84 ? -10.459 -1.655 9.874 1.00 94.94 84 TYR A C 1
ATOM 677 O O . TYR A 1 84 ? -11.090 -2.683 10.090 1.00 94.94 84 TYR A O 1
ATOM 685 N N . SER A 1 85 ? -10.417 -0.662 10.768 1.00 93.56 85 SER A N 1
ATOM 686 C CA . SER A 1 85 ? -11.079 -0.751 12.077 1.00 93.56 85 SER A CA 1
ATOM 687 C C . SER A 1 85 ? -12.587 -0.966 11.937 1.00 93.56 85 SER A C 1
ATOM 689 O O . SER A 1 85 ? -13.158 -1.803 12.632 1.00 93.56 85 SER A O 1
ATOM 691 N N . LYS A 1 86 ? -13.235 -0.259 10.999 1.00 95.00 86 LYS A N 1
ATOM 692 C CA . LYS A 1 86 ? -14.661 -0.455 10.688 1.00 95.00 86 LYS A CA 1
ATOM 693 C C . LYS A 1 86 ? -14.941 -1.870 10.181 1.00 95.00 86 LYS A C 1
ATOM 695 O O . LYS A 1 86 ? -15.905 -2.479 10.631 1.00 95.00 86 LYS A O 1
ATOM 700 N N . TYR A 1 87 ? -14.092 -2.391 9.295 1.00 93.31 87 TYR A N 1
ATOM 701 C CA . TYR A 1 87 ? -14.210 -3.748 8.760 1.00 93.31 87 TYR A CA 1
ATOM 702 C C . TYR A 1 87 ? -14.064 -4.825 9.845 1.00 93.31 87 TYR A C 1
ATOM 704 O O . TYR A 1 87 ? -14.851 -5.768 9.883 1.00 93.31 87 TYR A O 1
ATOM 712 N N . CYS A 1 88 ? -13.104 -4.664 10.759 1.00 90.31 88 CYS A N 1
ATOM 713 C CA . CYS A 1 88 ? -12.912 -5.579 11.885 1.00 90.31 88 CYS A CA 1
ATOM 714 C C . CYS A 1 88 ? -14.117 -5.586 12.835 1.00 90.31 88 CYS A C 1
ATOM 716 O O . CYS A 1 88 ? -14.499 -6.641 13.333 1.00 90.31 88 CYS A O 1
ATOM 718 N N . ILE A 1 89 ? -14.731 -4.421 13.073 1.00 91.94 89 ILE A N 1
ATOM 719 C CA . ILE A 1 89 ? -15.943 -4.312 13.900 1.00 91.94 89 ILE A CA 1
ATOM 720 C C . ILE A 1 89 ? -17.138 -4.982 13.208 1.00 91.94 89 ILE A C 1
ATOM 722 O O . ILE A 1 89 ? -17.929 -5.644 13.875 1.00 91.94 89 ILE A O 1
ATOM 726 N N . SER A 1 90 ? -17.284 -4.826 11.887 1.00 93.50 90 SER A N 1
ATOM 727 C CA . SER A 1 90 ? -18.407 -5.414 11.149 1.00 93.50 90 SER A CA 1
ATOM 728 C C . SER A 1 90 ? -18.262 -6.914 10.879 1.00 93.50 90 SER A C 1
ATOM 730 O O . SER A 1 90 ? -19.271 -7.563 10.615 1.00 93.50 90 SER A O 1
ATOM 732 N N . ASN A 1 91 ? -17.053 -7.476 10.976 1.00 90.62 91 ASN A N 1
ATOM 733 C CA . ASN A 1 91 ? -16.782 -8.891 10.710 1.00 90.62 91 ASN A CA 1
ATOM 734 C C . ASN A 1 91 ? -16.023 -9.555 11.880 1.00 90.62 91 ASN A C 1
ATOM 736 O O . ASN A 1 91 ? -14.812 -9.751 11.792 1.00 90.62 91 ASN A O 1
ATOM 740 N N . PRO A 1 92 ? -16.707 -9.962 12.967 1.00 85.62 92 PRO A N 1
ATOM 741 C CA . PRO A 1 92 ? -16.060 -10.613 14.113 1.00 85.62 92 PRO A CA 1
ATOM 742 C C . PRO A 1 92 ? -15.342 -11.930 13.769 1.00 85.62 92 PRO A C 1
ATOM 744 O O . PRO A 1 92 ? -14.311 -12.240 14.357 1.00 85.62 92 PRO A O 1
ATOM 747 N N . GLU A 1 93 ? -15.837 -12.676 12.776 1.00 84.94 93 GLU A N 1
ATOM 748 C CA . GLU A 1 93 ? -15.217 -13.917 12.271 1.00 84.94 93 GLU A CA 1
ATOM 749 C C . GLU A 1 93 ? -13.775 -13.702 11.774 1.00 84.94 93 GLU A C 1
ATOM 751 O O . GLU A 1 93 ? -12.896 -14.543 11.975 1.00 84.94 93 GLU A O 1
ATOM 756 N N . PHE A 1 94 ? -13.501 -12.534 11.185 1.00 82.31 94 PHE A N 1
ATOM 757 C CA . PHE A 1 94 ? -12.159 -12.146 10.744 1.00 82.31 94 PHE A CA 1
ATOM 758 C C . PHE A 1 94 ? -11.190 -12.015 11.929 1.00 82.31 94 PHE A C 1
ATOM 760 O O . PHE A 1 94 ? -10.016 -12.355 11.830 1.00 82.31 94 PHE A O 1
ATOM 767 N N . MET A 1 95 ? -11.690 -11.572 13.084 1.00 75.81 95 MET A N 1
ATOM 768 C CA . MET A 1 95 ? -10.886 -11.409 14.298 1.00 75.81 95 MET A CA 1
ATOM 769 C C . MET A 1 95 ? -10.674 -12.726 15.051 1.00 75.81 95 MET A C 1
ATOM 771 O O . MET A 1 95 ? -9.653 -12.868 15.718 1.00 75.81 95 MET A O 1
ATOM 775 N N . ASN A 1 96 ? -11.613 -13.669 14.940 1.00 74.81 96 ASN A N 1
ATOM 776 C CA . ASN A 1 96 ? -11.568 -14.960 15.634 1.00 74.81 96 ASN A CA 1
ATOM 777 C C . ASN A 1 96 ? -10.751 -16.026 14.886 1.00 74.81 96 ASN A C 1
ATOM 779 O O . ASN A 1 96 ? -10.261 -16.965 15.504 1.00 74.81 96 ASN A O 1
ATOM 783 N N . SER A 1 97 ? -10.627 -15.903 13.562 1.00 66.94 97 SER A N 1
ATOM 784 C CA . SER A 1 97 ? -9.922 -16.873 12.707 1.00 66.94 97 SER A CA 1
ATOM 785 C C . SER A 1 97 ? -8.427 -16.593 12.539 1.00 66.94 97 SER A C 1
ATOM 787 O O . SER A 1 97 ? -7.693 -17.451 12.049 1.00 66.94 97 SER A O 1
ATOM 789 N N . ALA A 1 98 ? -7.963 -15.407 12.931 1.00 59.50 98 ALA A N 1
ATOM 790 C CA . ALA A 1 98 ? -6.560 -15.042 12.832 1.00 59.50 98 ALA A CA 1
ATOM 791 C C . ALA A 1 98 ? -5.737 -15.788 13.900 1.00 59.50 98 ALA A C 1
ATOM 793 O O . ALA A 1 98 ? -5.961 -15.607 15.097 1.00 59.50 98 ALA A O 1
ATOM 794 N N . SER A 1 99 ? -4.783 -16.615 13.454 1.00 55.16 99 SER A N 1
ATOM 795 C CA . SER A 1 99 ? -3.802 -17.333 14.289 1.00 55.16 99 SER A CA 1
ATOM 796 C C . SER A 1 99 ? -3.210 -16.430 15.379 1.00 55.16 99 SER A C 1
ATOM 798 O O . SER A 1 99 ? -2.926 -15.264 15.121 1.00 55.16 99 SER A O 1
ATOM 800 N N . GLU A 1 100 ? -2.976 -16.955 16.585 1.00 57.53 100 GLU A N 1
ATOM 801 C CA . GLU A 1 100 ? -2.494 -16.198 17.758 1.00 57.53 100 GLU A CA 1
ATOM 802 C C . GLU A 1 100 ? -1.133 -15.489 17.552 1.00 57.53 100 GLU A C 1
ATOM 804 O O . GLU A 1 100 ? -0.756 -14.618 18.333 1.00 57.53 100 GLU A O 1
ATOM 809 N N . THR A 1 101 ? -0.419 -15.794 16.466 1.00 57.78 101 THR A N 1
ATOM 810 C CA . THR A 1 101 ? 0.876 -15.217 16.074 1.0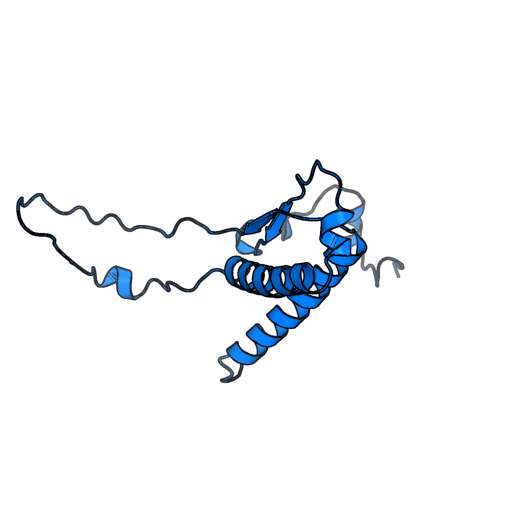0 57.78 101 THR A CA 1
ATOM 811 C C . THR A 1 101 ? 0.715 -14.132 14.996 1.00 57.78 101 THR A C 1
ATOM 813 O O . THR A 1 101 ? 1.182 -14.290 13.868 1.00 57.78 101 THR A O 1
ATOM 816 N N . ASN A 1 102 ? -0.007 -13.050 15.292 1.00 62.62 102 ASN A N 1
ATOM 817 C CA . ASN A 1 102 ? -0.223 -11.957 14.331 1.00 62.62 102 ASN A CA 1
ATOM 818 C C . ASN A 1 102 ? 0.949 -10.961 14.346 1.00 62.62 102 ASN A C 1
ATOM 820 O O . ASN A 1 102 ? 0.819 -9.877 14.909 1.00 62.62 102 ASN A O 1
ATOM 824 N N . ASP A 1 103 ? 2.071 -11.324 13.720 1.00 80.75 103 ASP A N 1
ATOM 825 C CA . ASP A 1 103 ? 3.256 -10.456 13.571 1.00 80.75 103 ASP A CA 1
ATOM 826 C C . ASP A 1 103 ? 3.331 -9.760 12.198 1.00 80.75 103 ASP A C 1
ATOM 828 O O . ASP A 1 103 ? 4.341 -9.140 11.854 1.00 80.75 103 ASP A O 1
ATOM 832 N N . ASP A 1 104 ? 2.261 -9.838 11.405 1.00 89.38 104 ASP A N 1
ATOM 833 C C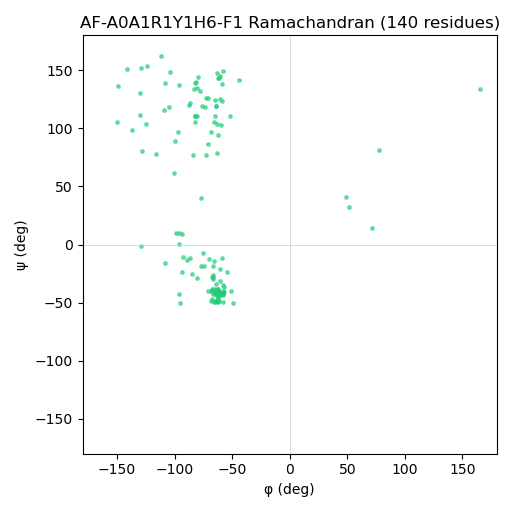A . ASP A 1 104 ? 2.204 -9.219 10.084 1.00 89.38 104 ASP A CA 1
ATOM 834 C C . ASP A 1 104 ? 2.333 -7.696 10.184 1.00 89.38 104 ASP A C 1
ATOM 836 O O . ASP A 1 104 ? 1.809 -7.056 11.097 1.00 89.38 104 ASP A O 1
ATOM 840 N N . ILE A 1 105 ? 3.012 -7.076 9.221 1.00 93.12 105 ILE A N 1
ATOM 841 C CA . ILE A 1 105 ? 3.197 -5.622 9.169 1.00 93.12 105 ILE A CA 1
ATOM 842 C C . ILE A 1 105 ? 2.817 -5.131 7.779 1.00 93.12 105 ILE A C 1
ATOM 844 O O . ILE A 1 105 ? 3.324 -5.625 6.774 1.00 93.12 105 ILE A O 1
ATOM 848 N N . ILE A 1 106 ? 1.982 -4.094 7.729 1.00 95.06 106 ILE A N 1
ATOM 849 C CA . ILE A 1 106 ? 1.746 -3.313 6.518 1.00 95.06 106 ILE A CA 1
ATOM 850 C C . ILE A 1 106 ? 2.477 -1.979 6.649 1.00 95.06 106 ILE A C 1
ATOM 852 O O . ILE A 1 106 ? 2.223 -1.190 7.563 1.00 95.06 106 ILE A O 1
ATOM 856 N N . LEU A 1 107 ? 3.430 -1.746 5.746 1.00 95.38 107 LEU A N 1
ATOM 857 C CA . LEU A 1 107 ? 4.273 -0.556 5.740 1.00 95.38 107 LEU A CA 1
ATOM 858 C C . LEU A 1 107 ? 3.905 0.349 4.562 1.00 95.38 107 LEU A C 1
ATOM 860 O O . LEU A 1 107 ? 4.099 -0.006 3.403 1.00 95.38 107 LEU A O 1
ATOM 864 N N . PHE A 1 108 ? 3.413 1.544 4.873 1.00 95.81 108 PHE A N 1
ATOM 865 C CA . PHE A 1 108 ? 3.110 2.579 3.893 1.00 95.81 108 PHE A CA 1
ATOM 866 C C . PHE A 1 108 ? 4.347 3.439 3.627 1.00 95.81 108 PHE A C 1
ATOM 868 O O . PHE A 1 108 ? 4.872 4.090 4.535 1.00 95.81 108 PHE A O 1
ATOM 875 N N . LEU A 1 109 ? 4.788 3.464 2.371 1.00 93.62 109 LEU A N 1
ATOM 876 C CA . LEU A 1 109 ? 5.930 4.242 1.896 1.00 93.62 109 LEU A CA 1
ATOM 877 C C . LEU A 1 109 ? 5.502 5.158 0.751 1.00 93.62 109 LEU A C 1
ATOM 879 O O . LEU A 1 109 ? 4.575 4.851 0.001 1.00 93.62 109 LEU A O 1
ATOM 883 N N . ASP A 1 110 ? 6.223 6.257 0.581 1.00 91.19 110 ASP A N 1
ATOM 884 C CA . ASP A 1 110 ? 6.200 7.076 -0.622 1.00 91.19 110 ASP A CA 1
ATOM 885 C C . ASP A 1 110 ? 7.543 6.977 -1.363 1.00 91.19 110 ASP A C 1
ATOM 887 O O . ASP A 1 110 ? 8.554 6.547 -0.809 1.00 91.19 110 ASP A O 1
ATOM 891 N N . ARG A 1 111 ? 7.571 7.361 -2.645 1.00 89.31 111 ARG A N 1
ATOM 892 C CA . ARG A 1 111 ? 8.777 7.215 -3.487 1.00 89.31 111 ARG A CA 1
ATOM 893 C C . ARG A 1 111 ? 9.951 8.085 -3.038 1.00 89.31 111 ARG A C 1
ATOM 895 O O . ARG A 1 111 ? 11.067 7.833 -3.470 1.00 89.31 111 ARG A O 1
ATOM 902 N N . SER A 1 112 ? 9.727 9.065 -2.161 1.00 87.06 112 SER A N 1
ATOM 903 C CA . SER A 1 112 ? 10.816 9.864 -1.591 1.00 87.06 112 SER A CA 1
ATOM 904 C C . SER A 1 112 ? 11.750 9.055 -0.682 1.00 87.06 112 SER A C 1
ATOM 906 O O . SER A 1 112 ? 12.883 9.477 -0.464 1.00 87.06 112 SER A O 1
ATOM 908 N N . ALA A 1 113 ? 11.316 7.882 -0.202 1.00 89.25 113 ALA A N 1
ATOM 909 C CA . ALA A 1 113 ? 12.138 7.004 0.625 1.00 89.25 113 ALA A CA 1
ATOM 910 C C . ALA A 1 113 ? 13.333 6.388 -0.134 1.00 89.25 113 ALA A C 1
ATOM 912 O O . ALA A 1 113 ? 14.354 6.108 0.489 1.00 89.25 113 ALA A O 1
ATOM 913 N N . ASP A 1 114 ? 13.221 6.198 -1.455 1.00 90.75 114 ASP A N 1
ATOM 914 C CA . ASP A 1 114 ? 14.306 5.708 -2.313 1.00 90.75 114 ASP A CA 1
ATOM 915 C C . ASP A 1 114 ? 14.177 6.274 -3.734 1.00 90.75 114 ASP A C 1
ATOM 917 O O . ASP A 1 114 ? 13.326 5.862 -4.528 1.00 90.75 114 ASP A O 1
ATOM 921 N N . MET A 1 115 ? 15.049 7.233 -4.047 1.00 91.38 115 MET A N 1
ATOM 922 C CA . MET A 1 115 ? 15.120 7.869 -5.362 1.00 91.38 115 MET A CA 1
ATOM 923 C C . MET A 1 115 ? 16.125 7.205 -6.310 1.00 91.38 115 MET A C 1
ATOM 925 O O . MET A 1 115 ? 16.148 7.555 -7.488 1.00 91.38 115 MET A O 1
ATOM 929 N N . ILE A 1 116 ? 16.971 6.296 -5.818 1.00 94.69 116 ILE A N 1
ATOM 930 C CA . ILE A 1 116 ? 18.113 5.765 -6.572 1.00 94.69 116 ILE A CA 1
ATOM 931 C C . ILE A 1 116 ? 17.737 4.454 -7.257 1.00 94.69 116 ILE A C 1
ATOM 933 O O . ILE A 1 116 ? 17.932 4.335 -8.465 1.00 94.69 116 ILE A O 1
ATOM 937 N N . SER A 1 117 ? 17.158 3.500 -6.518 1.00 93.38 117 SER A N 1
ATOM 938 C CA . SER A 1 117 ? 16.793 2.181 -7.064 1.00 93.38 117 SER A CA 1
ATOM 939 C C . SER A 1 117 ? 15.968 2.246 -8.359 1.00 93.38 117 SER A C 1
ATOM 941 O O . SER A 1 117 ? 16.265 1.486 -9.273 1.00 93.38 117 SER A O 1
ATOM 943 N N . PRO A 1 118 ? 14.996 3.168 -8.527 1.00 93.25 118 PRO A N 1
ATOM 944 C CA . PRO A 1 118 ? 14.195 3.220 -9.751 1.00 93.25 118 PRO A CA 1
ATOM 945 C C . PRO A 1 118 ? 14.946 3.697 -11.004 1.00 93.25 118 PRO A C 1
ATOM 947 O O . PRO A 1 118 ? 14.371 3.635 -12.086 1.00 93.25 118 PRO A O 1
ATOM 950 N N . LEU A 1 119 ? 16.155 4.251 -10.859 1.00 93.38 119 LEU A N 1
ATOM 951 C CA . LEU A 1 119 ? 16.931 4.857 -11.950 1.00 93.38 119 LEU A CA 1
ATOM 952 C C . LEU A 1 119 ? 18.143 4.017 -12.371 1.00 93.38 119 LEU A C 1
ATOM 954 O O . LEU A 1 119 ? 18.7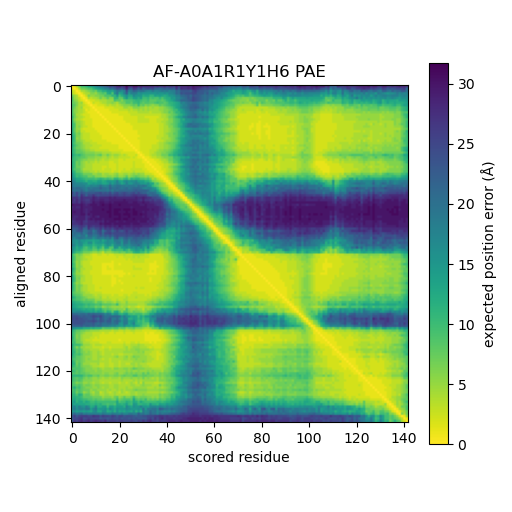38 4.288 -13.412 1.00 93.38 119 LEU A O 1
ATOM 958 N N . ILE A 1 120 ? 18.554 3.051 -11.551 1.00 95.25 120 ILE A N 1
ATOM 959 C CA . ILE A 1 120 ? 19.701 2.193 -11.844 1.00 95.25 120 ILE A CA 1
ATOM 960 C C . ILE A 1 120 ? 19.277 1.088 -12.817 1.00 95.25 120 ILE A C 1
ATOM 962 O O . ILE A 1 120 ? 18.267 0.426 -12.598 1.00 95.25 120 ILE A O 1
ATOM 966 N N . HIS A 1 121 ? 20.100 0.845 -13.844 1.00 94.56 121 HIS A N 1
ATOM 967 C CA . HIS A 1 121 ? 20.009 -0.368 -14.658 1.00 94.56 121 HIS A CA 1
ATOM 968 C C . HIS A 1 121 ? 20.365 -1.591 -13.805 1.00 94.56 121 HIS A C 1
ATOM 970 O O . HIS A 1 121 ? 21.530 -1.824 -13.475 1.00 94.56 121 HIS A O 1
ATOM 976 N N . GLU A 1 122 ? 19.349 -2.364 -13.436 1.00 94.94 122 GLU A N 1
ATOM 977 C CA . GLU A 1 122 ? 19.491 -3.550 -12.595 1.00 94.94 122 GLU A CA 1
ATOM 978 C C . GLU A 1 122 ? 19.929 -4.779 -13.405 1.00 94.94 122 GLU A C 1
ATOM 980 O O . GLU A 1 122 ? 19.424 -5.054 -14.493 1.00 94.94 122 GLU A O 1
ATOM 985 N N . PHE A 1 123 ? 20.841 -5.581 -12.846 1.00 94.19 123 PHE A N 1
ATOM 986 C CA . PHE A 1 123 ? 21.424 -6.747 -13.535 1.00 94.19 123 PHE A CA 1
ATOM 987 C C . PHE A 1 123 ? 20.698 -8.070 -13.253 1.00 94.19 123 PHE A C 1
ATOM 989 O O . PHE A 1 123 ? 21.170 -9.143 -13.632 1.00 94.19 123 PHE A O 1
ATOM 996 N N . THR A 1 124 ? 19.543 -8.022 -12.589 1.00 95.44 124 THR A N 1
ATOM 997 C CA . THR A 1 124 ? 18.691 -9.204 -12.410 1.00 95.44 124 THR A CA 1
ATOM 998 C C . THR A 1 124 ? 17.850 -9.434 -13.665 1.00 95.44 124 THR A C 1
ATOM 1000 O O . THR A 1 124 ? 17.347 -8.482 -14.257 1.00 95.44 124 THR A O 1
ATOM 1003 N N . TYR A 1 125 ? 17.684 -10.697 -14.082 1.00 94.00 125 TYR A N 1
ATOM 1004 C CA . TYR A 1 125 ? 17.053 -11.046 -15.366 1.00 94.00 125 TYR A CA 1
ATOM 1005 C C . TYR A 1 125 ? 15.712 -10.336 -15.594 1.00 94.00 125 TYR A C 1
ATOM 1007 O O . TYR A 1 125 ? 15.513 -9.705 -16.627 1.00 94.00 125 TYR A O 1
ATOM 1015 N N . GLN A 1 126 ? 14.808 -10.394 -14.612 1.00 91.56 126 GLN A N 1
ATOM 1016 C CA . GLN A 1 126 ? 13.492 -9.770 -14.728 1.00 91.56 126 GLN A CA 1
ATOM 1017 C C . GLN A 1 126 ? 13.587 -8.244 -14.849 1.00 91.56 126 GLN A C 1
ATOM 1019 O O . GLN A 1 126 ? 12.849 -7.665 -15.641 1.00 91.56 126 GLN A O 1
ATOM 1024 N N . ALA A 1 127 ? 14.468 -7.589 -14.089 1.00 92.50 127 ALA A N 1
ATOM 1025 C CA . ALA A 1 127 ? 14.604 -6.139 -14.150 1.00 92.50 127 ALA A CA 1
ATOM 1026 C C . ALA A 1 127 ? 15.204 -5.699 -15.493 1.00 92.50 127 ALA A C 1
ATOM 1028 O O . ALA A 1 127 ? 14.593 -4.896 -16.187 1.00 92.50 127 ALA A O 1
ATOM 1029 N N . MET A 1 128 ? 16.305 -6.327 -15.921 1.00 93.06 128 MET A N 1
ATOM 1030 C CA . MET A 1 128 ? 16.970 -6.039 -17.195 1.00 93.06 128 MET A CA 1
ATOM 1031 C C . MET A 1 128 ? 16.039 -6.233 -18.396 1.00 93.06 128 MET A C 1
ATOM 1033 O O . MET A 1 128 ? 16.031 -5.424 -19.315 1.00 93.06 128 MET A O 1
ATOM 1037 N N . VAL A 1 129 ? 15.235 -7.297 -18.392 1.00 91.81 129 VAL A N 1
ATOM 1038 C CA . VAL A 1 129 ? 14.282 -7.571 -19.472 1.00 91.81 129 VAL A CA 1
ATOM 1039 C C . VAL A 1 129 ? 13.161 -6.528 -19.519 1.00 91.81 129 VAL A C 1
ATOM 1041 O O . VAL A 1 129 ? 12.783 -6.123 -20.609 1.00 91.81 129 VAL A O 1
ATOM 1044 N N . ASN A 1 130 ? 12.653 -6.053 -18.378 1.00 90.62 130 ASN A N 1
ATOM 1045 C CA . ASN A 1 130 ? 11.637 -4.988 -18.361 1.00 90.62 130 ASN A CA 1
ATOM 1046 C C . ASN A 1 130 ? 12.199 -3.593 -18.679 1.00 90.62 130 ASN A C 1
ATOM 1048 O O . ASN A 1 130 ? 11.426 -2.696 -18.994 1.00 90.62 130 ASN A O 1
ATOM 1052 N N . ASP A 1 131 ? 13.512 -3.412 -18.562 1.00 91.94 131 ASP A N 1
ATOM 1053 C CA . ASP A 1 131 ? 14.191 -2.131 -18.753 1.00 91.94 131 ASP A CA 1
ATOM 1054 C C . ASP A 1 131 ? 14.759 -1.980 -20.177 1.00 91.94 131 ASP A C 1
ATOM 1056 O O . ASP A 1 131 ? 14.606 -0.942 -20.812 1.00 91.94 131 ASP A O 1
ATOM 1060 N N . LEU A 1 132 ? 15.366 -3.043 -20.723 1.00 90.50 132 LEU A N 1
ATOM 1061 C CA . LEU A 1 132 ? 16.020 -3.024 -22.038 1.00 90.50 132 LEU A CA 1
ATOM 1062 C C . LEU A 1 132 ? 15.127 -3.485 -23.192 1.00 90.50 132 LEU A C 1
ATOM 1064 O O . LEU A 1 132 ? 15.432 -3.186 -24.348 1.00 90.50 132 LEU A O 1
ATOM 1068 N N . LEU A 1 133 ? 14.093 -4.284 -22.915 1.00 89.75 133 LEU A N 1
ATOM 1069 C CA . LEU A 1 133 ? 13.240 -4.858 -23.950 1.00 89.75 133 LEU A CA 1
ATOM 1070 C C . LEU A 1 133 ? 11.866 -4.193 -23.938 1.00 89.75 133 LEU A C 1
ATOM 1072 O O . LEU A 1 133 ? 11.266 -4.007 -22.881 1.00 89.75 133 LEU A O 1
ATOM 1076 N N . ASP A 1 134 ? 11.329 -3.919 -25.128 1.00 86.12 134 ASP A N 1
ATOM 1077 C CA . ASP A 1 134 ? 9.973 -3.394 -25.299 1.00 86.12 134 ASP A CA 1
ATOM 1078 C C . ASP A 1 134 ? 8.936 -4.488 -25.018 1.00 86.12 134 ASP A C 1
ATOM 1080 O O . ASP A 1 134 ? 8.366 -5.100 -25.924 1.00 86.12 134 ASP A O 1
ATOM 1084 N N . LEU A 1 135 ? 8.713 -4.772 -23.735 1.00 85.31 135 LEU A N 1
ATOM 1085 C CA . LEU A 1 135 ? 7.717 -5.734 -23.296 1.00 85.31 135 LEU A CA 1
ATOM 1086 C C . LEU A 1 135 ? 6.325 -5.106 -23.245 1.00 85.31 135 LEU A C 1
ATOM 1088 O O . LEU A 1 135 ? 5.979 -4.356 -22.332 1.00 85.31 135 LEU A O 1
ATOM 1092 N N . GLU A 1 136 ? 5.454 -5.523 -24.158 1.00 82.56 136 GLU A N 1
ATOM 1093 C CA . GLU A 1 136 ? 4.021 -5.254 -24.038 1.00 82.56 136 GLU A CA 1
ATOM 1094 C C . GLU A 1 136 ? 3.382 -6.261 -23.066 1.00 82.56 136 GLU A C 1
ATOM 1096 O O . GLU A 1 136 ? 3.284 -7.459 -23.356 1.00 82.56 136 GLU A O 1
ATOM 1101 N N . GLN A 1 137 ? 2.960 -5.783 -21.887 1.00 79.44 137 GLN A N 1
ATOM 1102 C CA . GLN A 1 137 ? 2.213 -6.562 -20.879 1.00 79.44 137 GLN A CA 1
ATOM 1103 C C . GLN A 1 137 ? 2.873 -7.908 -20.507 1.00 79.44 137 GLN A C 1
ATOM 1105 O O . GLN A 1 137 ? 2.197 -8.900 -20.223 1.00 79.44 137 GLN A O 1
ATOM 1110 N N . GLY A 1 138 ? 4.209 -7.954 -20.536 1.00 71.81 138 GLY A N 1
ATOM 1111 C CA . GLY A 1 138 ? 5.001 -9.130 -20.174 1.00 71.81 138 GLY A CA 1
ATOM 1112 C C . GLY A 1 138 ? 4.945 -10.300 -21.163 1.00 71.81 138 GLY A C 1
ATOM 1113 O O . GLY A 1 138 ? 5.328 -11.404 -20.780 1.00 71.81 138 GLY A O 1
ATOM 1114 N N . LYS A 1 139 ? 4.453 -10.117 -22.403 1.00 70.12 139 LYS A N 1
ATOM 1115 C CA . LYS A 1 139 ? 4.259 -11.244 -23.342 1.00 70.12 139 LYS A CA 1
ATOM 1116 C C . LYS A 1 139 ? 4.842 -11.106 -24.752 1.00 70.12 139 LYS A C 1
ATOM 1118 O O . LYS A 1 139 ? 4.739 -12.083 -25.491 1.00 70.12 139 LYS A O 1
ATOM 1123 N N . LYS A 1 140 ? 5.483 -10.003 -25.155 1.00 62.56 140 LYS A N 1
ATOM 1124 C CA . LYS A 1 140 ? 6.094 -9.925 -26.499 1.00 62.56 140 LYS A CA 1
ATOM 1125 C C . LYS A 1 140 ? 7.328 -9.035 -26.579 1.00 62.56 140 LYS A C 1
ATOM 1127 O O . LYS A 1 140 ? 7.291 -7.920 -26.087 1.00 62.56 140 LYS A O 1
ATOM 1132 N N . TYR A 1 141 ? 8.342 -9.547 -27.278 1.00 55.62 141 TYR A N 1
ATOM 1133 C CA . TYR A 1 141 ? 9.329 -8.772 -28.031 1.00 55.62 141 TYR A CA 1
ATOM 1134 C C . TYR A 1 141 ? 8.847 -8.750 -29.490 1.00 55.62 141 TYR A C 1
ATOM 1136 O O . TYR A 1 141 ? 8.320 -9.767 -29.958 1.00 55.62 141 TYR A O 1
ATOM 1144 N N . LYS A 1 142 ? 8.928 -7.607 -30.171 1.00 53.09 142 LYS A N 1
ATOM 1145 C CA . LYS A 1 142 ? 8.513 -7.469 -31.574 1.00 53.09 142 LYS A CA 1
ATOM 1146 C C . LYS A 1 142 ? 9.660 -7.784 -32.525 1.00 53.09 142 LYS A C 1
ATOM 1148 O O . LYS A 1 142 ? 10.813 -7.476 -32.162 1.00 53.09 142 LYS A O 1
#

pLDDT: mean 80.25, std 17.08, range [41.72, 97.69]

InterPro domains:
  IPR001619 Sec1-like protein [PF00995] (7-140)
  IPR001619 Sec1-like protein [PTHR11679] (10-141)
  IPR027482 Sec1-like, domain 2 [G3DSA:3.40.50.1910] (1-142)
  IPR036045 Sec1-like superfamily [SSF56815] (1-139)